Protein AF-A0A7K4K9Z1-F1 (afdb_monomer_lite)

Structure (mmCIF, N/CA/C/O backbone):
data_AF-A0A7K4K9Z1-F1
#
_entry.id   AF-A0A7K4K9Z1-F1
#
loop_
_atom_site.group_PDB
_atom_site.id
_atom_site.type_symbol
_atom_site.label_atom_id
_atom_site.label_alt_id
_atom_site.label_comp_id
_atom_site.label_asym_id
_atom_site.label_entity_id
_atom_site.label_seq_id
_atom_site.pdbx_PDB_ins_code
_atom_site.Cartn_x
_atom_site.Cartn_y
_atom_site.Cartn_z
_atom_site.occupancy
_atom_site.B_iso_or_equiv
_atom_site.auth_seq_id
_atom_site.auth_comp_id
_atom_site.auth_asym_id
_atom_site.auth_atom_id
_atom_site.pdbx_PDB_model_num
ATOM 1 N N . PRO A 1 1 ? -5.983 -7.527 -30.099 1.00 63.12 1 PRO A N 1
ATOM 2 C CA . PRO A 1 1 ? -5.768 -8.886 -29.540 1.00 63.12 1 PRO A CA 1
ATOM 3 C C . PRO A 1 1 ? -4.290 -9.298 -29.366 1.00 63.12 1 PRO A C 1
ATOM 5 O O . PRO A 1 1 ? -3.931 -9.701 -28.269 1.00 63.12 1 PRO A O 1
ATOM 8 N N . ARG A 1 2 ? -3.421 -9.174 -30.385 1.00 72.06 2 ARG A N 1
ATOM 9 C CA . ARG A 1 2 ? -2.005 -9.607 -30.292 1.00 72.06 2 ARG A CA 1
ATOM 10 C C . ARG A 1 2 ? -1.159 -8.808 -29.289 1.00 72.06 2 ARG A C 1
ATOM 12 O O . ARG A 1 2 ? -0.338 -9.395 -28.604 1.00 72.06 2 ARG A O 1
ATOM 19 N N . LEU A 1 3 ? -1.408 -7.503 -29.159 1.00 77.25 3 LEU A N 1
ATOM 20 C CA . LEU A 1 3 ? -0.695 -6.632 -28.213 1.00 77.25 3 LEU A CA 1
ATOM 21 C C . LEU A 1 3 ? -0.895 -7.076 -26.752 1.00 77.25 3 LEU A C 1
ATOM 23 O O . LEU A 1 3 ? 0.068 -7.229 -26.018 1.00 77.25 3 LEU A O 1
ATOM 27 N N . TRP A 1 4 ? -2.138 -7.380 -26.367 1.00 75.88 4 TRP A N 1
ATOM 28 C CA . TRP A 1 4 ? -2.468 -7.884 -25.030 1.00 75.88 4 TRP A CA 1
ATOM 29 C C . TRP A 1 4 ? -1.828 -9.241 -24.732 1.00 75.88 4 TRP A C 1
ATOM 31 O O . TRP A 1 4 ? -1.358 -9.460 -23.623 1.00 75.88 4 TRP A O 1
ATOM 41 N N . ALA A 1 5 ? -1.758 -10.134 -25.723 1.00 78.38 5 ALA A N 1
ATOM 42 C CA . ALA A 1 5 ? -1.081 -11.420 -25.566 1.00 78.38 5 ALA A CA 1
ATOM 43 C C . ALA A 1 5 ? 0.430 -11.253 -25.324 1.00 78.38 5 ALA A C 1
ATOM 45 O O . ALA A 1 5 ? 1.002 -11.981 -24.520 1.00 78.38 5 ALA A O 1
ATOM 46 N N . LEU A 1 6 ? 1.062 -10.264 -25.967 1.00 78.88 6 LEU A N 1
ATOM 47 C CA . LEU A 1 6 ? 2.464 -9.918 -25.718 1.00 78.88 6 LEU A CA 1
ATOM 48 C C . LEU A 1 6 ? 2.659 -9.308 -24.322 1.00 78.88 6 LEU A C 1
ATOM 50 O O . LEU A 1 6 ? 3.615 -9.661 -23.642 1.00 78.88 6 LEU A O 1
ATOM 54 N N . CYS A 1 7 ? 1.735 -8.459 -23.863 1.00 79.44 7 CYS A N 1
ATOM 55 C CA . CYS A 1 7 ? 1.761 -7.920 -22.502 1.00 79.44 7 CYS A CA 1
ATOM 56 C C . CYS A 1 7 ? 1.603 -9.016 -21.435 1.00 79.44 7 CYS A C 1
ATOM 58 O O . CYS A 1 7 ? 2.312 -8.998 -20.438 1.00 79.44 7 CYS A O 1
ATOM 60 N N . LEU A 1 8 ? 0.721 -9.997 -21.650 1.00 80.25 8 LEU A N 1
ATOM 61 C CA . LEU A 1 8 ? 0.525 -11.116 -20.718 1.00 80.25 8 LEU A CA 1
ATOM 62 C C . LEU A 1 8 ? 1.728 -12.068 -20.652 1.00 80.25 8 LEU A C 1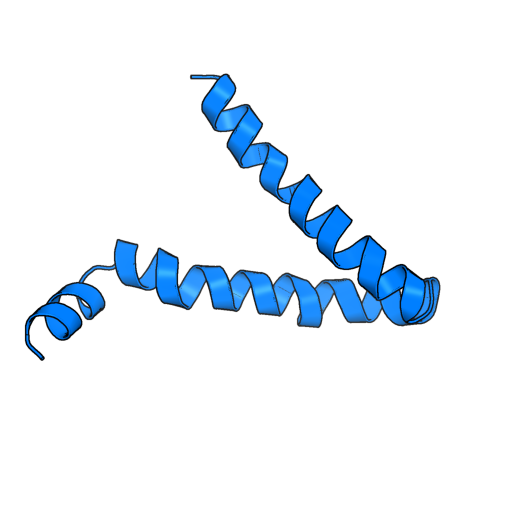
ATOM 64 O O . LEU A 1 8 ? 1.923 -12.729 -19.635 1.00 80.25 8 LEU A O 1
ATOM 68 N N . ALA A 1 9 ? 2.529 -12.139 -21.716 1.00 87.06 9 ALA A N 1
ATOM 69 C CA . ALA A 1 9 ? 3.773 -12.903 -21.730 1.00 87.06 9 ALA A CA 1
ATOM 70 C C . ALA A 1 9 ? 4.938 -12.166 -21.037 1.00 87.06 9 ALA A C 1
ATOM 72 O O . ALA A 1 9 ? 5.936 -12.795 -20.685 1.00 87.06 9 ALA A O 1
ATOM 73 N N . ASP A 1 10 ? 4.830 -10.850 -20.827 1.00 92.69 10 ASP A N 1
ATOM 74 C CA . ASP A 1 10 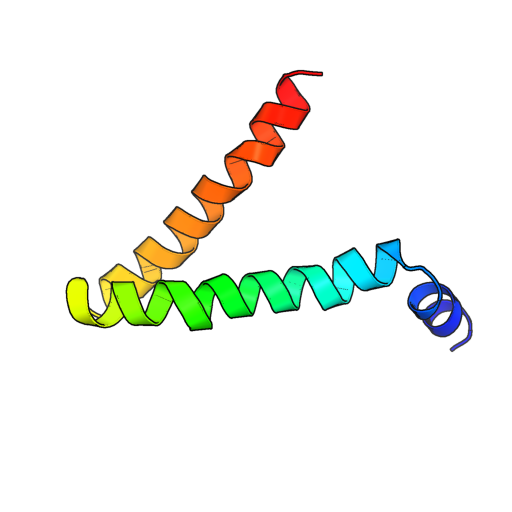? 5.842 -10.058 -20.132 1.00 92.69 10 ASP A CA 1
ATOM 75 C C . ASP A 1 10 ? 5.655 -10.153 -18.609 1.00 92.69 10 ASP A C 1
ATOM 77 O O . ASP A 1 10 ? 4.689 -9.655 -18.023 1.00 92.69 10 ASP A O 1
ATOM 81 N N . VAL A 1 11 ? 6.635 -10.762 -17.940 1.00 91.81 11 VAL A N 1
ATOM 82 C CA . VAL A 1 11 ? 6.640 -10.949 -16.482 1.00 91.81 11 VAL A CA 1
ATOM 83 C C . VAL A 1 11 ? 6.637 -9.616 -15.726 1.00 91.81 11 VAL A C 1
ATOM 85 O O . VAL A 1 11 ? 6.021 -9.515 -14.666 1.00 91.81 11 VAL A O 1
ATOM 88 N N . ARG A 1 12 ? 7.292 -8.569 -16.244 1.00 92.38 12 ARG A N 1
ATOM 89 C CA . ARG A 1 12 ? 7.293 -7.235 -15.619 1.00 92.38 12 ARG A CA 1
ATOM 90 C C . ARG A 1 12 ? 5.929 -6.578 -15.751 1.00 92.38 12 ARG A C 1
ATOM 92 O O . ARG A 1 12 ? 5.480 -5.928 -14.807 1.00 92.38 12 ARG A O 1
ATOM 99 N N . TRP A 1 13 ? 5.266 -6.766 -16.891 1.00 93.44 13 TRP A N 1
ATOM 100 C CA . TRP A 1 13 ? 3.902 -6.287 -17.085 1.00 93.44 13 TRP A CA 1
ATOM 101 C C . TRP A 1 13 ? 2.941 -6.994 -16.127 1.00 93.44 13 TRP A C 1
ATOM 103 O O . TRP A 1 13 ? 2.220 -6.324 -15.390 1.00 93.44 13 TRP A O 1
ATOM 113 N N . LEU A 1 14 ? 3.009 -8.328 -16.040 1.00 93.81 14 LEU A N 1
ATOM 114 C CA . LEU A 1 14 ? 2.189 -9.112 -15.113 1.00 93.81 14 LEU A CA 1
ATOM 115 C C . LEU A 1 14 ? 2.441 -8.702 -13.657 1.00 93.81 14 LEU A C 1
ATOM 117 O O . LEU A 1 14 ? 1.497 -8.507 -12.889 1.00 93.81 14 LEU A O 1
ATOM 121 N N . ARG A 1 15 ? 3.711 -8.501 -13.286 1.00 93.81 15 ARG A N 1
ATOM 122 C CA . ARG A 1 15 ? 4.085 -7.987 -11.968 1.00 93.81 15 ARG A CA 1
ATOM 123 C C . ARG A 1 15 ? 3.415 -6.643 -11.688 1.00 93.81 15 ARG A C 1
ATOM 125 O O . ARG A 1 15 ? 2.818 -6.485 -10.635 1.00 93.81 15 ARG A O 1
ATOM 132 N N . ASN A 1 16 ? 3.506 -5.689 -12.611 1.00 93.38 16 ASN A N 1
ATOM 133 C CA . ASN A 1 16 ? 3.029 -4.321 -12.391 1.00 93.38 16 ASN A CA 1
ATOM 134 C C . ASN A 1 16 ? 1.507 -4.181 -12.452 1.00 93.38 16 ASN A C 1
ATOM 136 O O . ASN A 1 16 ? 0.969 -3.255 -11.860 1.00 93.38 16 ASN A O 1
ATOM 140 N N . GLN A 1 17 ? 0.821 -5.017 -13.229 1.00 94.12 17 GLN A N 1
ATOM 141 C CA . GLN A 1 17 ? -0.613 -4.859 -13.496 1.00 94.12 17 GLN A CA 1
ATOM 142 C C . GLN A 1 17 ? -1.485 -5.848 -12.728 1.00 94.12 17 GLN A C 1
ATOM 144 O O . GLN A 1 17 ? -2.671 -5.591 -12.550 1.00 94.12 17 GLN A O 1
ATOM 149 N N . VAL A 1 18 ? -0.920 -6.972 -12.282 1.00 94.44 18 VAL A N 1
ATOM 150 C CA . VAL A 1 18 ? -1.678 -8.026 -11.598 1.00 94.44 18 VAL A CA 1
ATOM 151 C C . VAL A 1 18 ? -1.103 -8.296 -10.220 1.00 94.44 18 VAL A C 1
ATOM 153 O O . VAL A 1 18 ? -1.811 -8.146 -9.229 1.00 94.44 18 VAL A O 1
ATOM 156 N N . VAL A 1 19 ? 0.177 -8.666 -10.139 1.00 96.31 19 VAL A N 1
ATOM 157 C CA . VAL A 1 19 ? 0.765 -9.097 -8.863 1.00 96.31 19 VAL A CA 1
ATOM 158 C C . VAL A 1 19 ? 0.814 -7.941 -7.867 1.00 96.31 19 VAL A C 1
ATOM 160 O O . VAL A 1 19 ? 0.310 -8.096 -6.761 1.00 96.31 19 VAL A O 1
ATOM 163 N N . ALA A 1 20 ? 1.351 -6.783 -8.261 1.00 94.31 20 ALA A N 1
ATOM 164 C CA . ALA A 1 20 ? 1.471 -5.622 -7.383 1.00 94.31 20 ALA A CA 1
ATOM 165 C C . ALA A 1 20 ? 0.099 -5.152 -6.853 1.00 94.31 20 ALA A C 1
ATOM 167 O O . ALA A 1 20 ? -0.072 -5.187 -5.634 1.00 94.31 20 ALA A O 1
ATOM 168 N N . PRO A 1 21 ? -0.927 -4.877 -7.689 1.00 94.44 21 PRO A N 1
ATOM 169 C CA . PRO A 1 21 ? -2.242 -4.469 -7.185 1.00 94.44 21 PRO A CA 1
ATOM 170 C C . PRO A 1 21 ? -2.915 -5.508 -6.279 1.00 94.44 21 PRO A C 1
ATOM 172 O O . PRO A 1 21 ? -3.551 -5.149 -5.291 1.00 94.44 21 PRO A O 1
ATOM 175 N N . LEU A 1 22 ? -2.762 -6.806 -6.573 1.00 96.94 22 LEU A N 1
ATOM 176 C CA . LEU A 1 22 ? -3.302 -7.863 -5.710 1.00 96.94 22 LEU A CA 1
ATOM 177 C C . LEU A 1 22 ? -2.620 -7.880 -4.344 1.00 96.94 22 LEU A C 1
ATOM 179 O O . LEU A 1 22 ? -3.288 -8.018 -3.320 1.00 96.94 22 LEU A O 1
ATOM 183 N N . THR A 1 23 ? -1.295 -7.745 -4.320 1.00 95.50 23 THR A N 1
ATOM 184 C CA . THR A 1 23 ? -0.549 -7.696 -3.061 1.00 95.50 23 THR A CA 1
ATOM 185 C C . THR A 1 23 ? -0.875 -6.440 -2.260 1.00 95.50 23 THR A C 1
ATOM 187 O O . THR A 1 23 ? -1.056 -6.531 -1.048 1.00 95.50 23 THR A O 1
ATOM 190 N N . GLU A 1 24 ? -1.028 -5.294 -2.924 1.00 94.31 24 GLU A N 1
ATOM 191 C CA . GLU A 1 24 ? -1.420 -4.032 -2.297 1.00 94.31 24 GLU A CA 1
ATOM 192 C C . GLU A 1 24 ? -2.804 -4.143 -1.651 1.00 94.31 24 GLU A C 1
ATOM 194 O O . GLU A 1 24 ? -2.964 -3.793 -0.482 1.00 94.31 24 GLU A O 1
ATOM 199 N N . GLU A 1 25 ? -3.783 -4.712 -2.360 1.00 94.81 25 GLU A N 1
ATOM 200 C CA . GLU A 1 25 ? -5.139 -4.904 -1.842 1.00 94.81 25 GLU A CA 1
ATOM 201 C C . GLU A 1 25 ? -5.179 -5.909 -0.681 1.00 94.81 25 GLU A C 1
ATOM 203 O O . GLU A 1 25 ? -5.868 -5.679 0.318 1.00 94.81 25 GLU A O 1
ATOM 208 N N . LEU A 1 26 ? -4.412 -7.003 -0.762 1.00 95.94 26 LEU A N 1
ATOM 209 C CA . LEU A 1 26 ? -4.326 -7.996 0.312 1.00 95.94 26 LEU A CA 1
ATOM 210 C C . LEU A 1 26 ? -3.700 -7.403 1.575 1.00 95.94 26 LEU A C 1
ATOM 212 O O . LEU A 1 26 ? -4.217 -7.608 2.671 1.00 95.94 26 LEU A O 1
ATOM 216 N N . VAL A 1 27 ? -2.627 -6.626 1.446 1.00 93.69 27 VAL A N 1
ATOM 217 C CA . VAL A 1 27 ? -2.010 -5.957 2.598 1.00 93.69 27 VAL A CA 1
ATOM 218 C C . VAL A 1 27 ? -2.943 -4.875 3.151 1.00 93.69 27 VAL A C 1
ATOM 220 O O . VAL A 1 27 ? -3.131 -4.782 4.367 1.00 93.69 27 VAL A O 1
ATOM 223 N N . PHE A 1 28 ? -3.596 -4.098 2.284 1.00 92.62 28 PHE A N 1
ATOM 224 C CA . PHE A 1 28 ? -4.501 -3.029 2.695 1.00 92.62 28 PHE A CA 1
ATOM 225 C C . PHE A 1 28 ? -5.758 -3.572 3.393 1.00 92.62 28 PHE A C 1
ATOM 227 O O . PHE A 1 28 ? -5.997 -3.282 4.568 1.00 92.62 28 PHE A O 1
ATOM 234 N N . ARG A 1 29 ? -6.568 -4.389 2.712 1.00 92.38 29 ARG A N 1
ATOM 235 C CA . ARG A 1 29 ? -7.840 -4.889 3.263 1.00 92.38 29 ARG A CA 1
ATOM 236 C C . ARG A 1 29 ? -7.707 -6.159 4.079 1.00 92.38 29 ARG A C 1
ATOM 238 O O . ARG A 1 29 ? -8.489 -6.348 5.004 1.00 92.38 29 ARG A O 1
ATOM 245 N N . GLY A 1 30 ? -6.768 -7.029 3.731 1.00 93.81 30 GLY A N 1
ATOM 246 C CA . GLY A 1 30 ? -6.574 -8.306 4.413 1.00 93.81 30 GLY A CA 1
ATOM 247 C C . GLY A 1 30 ? -5.765 -8.185 5.702 1.00 93.81 30 GLY A C 1
ATOM 248 O O . GLY A 1 30 ? -6.006 -8.952 6.630 1.00 93.81 30 GLY A O 1
ATOM 249 N N . CYS A 1 31 ? -4.846 -7.219 5.800 1.00 93.81 31 CYS A N 1
ATOM 250 C CA . CYS A 1 31 ? -3.970 -7.093 6.970 1.00 93.81 31 CYS A CA 1
ATOM 251 C C . CYS A 1 31 ? -4.191 -5.798 7.758 1.00 93.81 31 CYS A C 1
ATOM 253 O O . CYS A 1 31 ? -4.271 -5.836 8.984 1.00 93.81 31 CYS A O 1
ATOM 255 N N . MET A 1 32 ? -4.321 -4.652 7.089 1.00 94.38 32 MET A N 1
ATOM 256 C CA . MET A 1 32 ? -4.380 -3.361 7.779 1.00 94.38 32 MET A CA 1
ATOM 257 C C . MET A 1 32 ? -5.789 -3.006 8.280 1.00 94.38 32 MET A C 1
ATOM 259 O O . MET A 1 32 ? -5.955 -2.669 9.454 1.00 94.38 32 MET A O 1
ATOM 263 N N . VAL A 1 33 ? -6.824 -3.112 7.439 1.00 93.81 33 VAL A N 1
ATOM 264 C CA . VAL A 1 33 ? -8.217 -2.814 7.841 1.00 93.81 33 VAL A CA 1
ATOM 265 C C . VAL A 1 33 ? -8.688 -3.631 9.060 1.00 93.81 33 VAL A C 1
ATOM 267 O O . VAL A 1 33 ? -9.271 -3.020 9.958 1.00 93.81 33 VAL A O 1
ATOM 270 N N . PRO A 1 34 ? -8.418 -4.949 9.178 1.00 94.31 34 PRO A N 1
ATOM 271 C CA . PRO A 1 34 ? -8.851 -5.743 10.330 1.00 94.31 34 PRO A CA 1
ATOM 272 C C . PRO A 1 34 ? -8.221 -5.298 11.653 1.00 94.31 34 PRO A C 1
ATOM 274 O O . PRO A 1 34 ? -8.824 -5.483 12.705 1.00 94.31 34 PRO A O 1
ATOM 277 N N . VAL A 1 35 ? -7.038 -4.678 11.608 1.00 94.88 35 VAL A N 1
ATOM 278 C CA . VAL A 1 35 ? -6.365 -4.120 12.790 1.00 94.88 35 VAL A CA 1
ATOM 279 C C . VAL A 1 35 ? -6.871 -2.710 13.097 1.00 94.88 35 VAL A C 1
ATOM 281 O O . VAL A 1 35 ? -7.120 -2.373 14.253 1.00 94.88 35 VAL A O 1
ATOM 284 N N . LEU A 1 36 ? -7.043 -1.865 12.077 1.00 94.88 36 LEU A N 1
ATOM 285 C CA . LEU A 1 36 ? -7.423 -0.464 12.271 1.00 94.88 36 LEU A CA 1
ATOM 286 C C . LEU A 1 36 ? -8.894 -0.284 12.639 1.00 94.88 36 LEU A C 1
ATOM 288 O O . LEU A 1 36 ? -9.217 0.581 13.457 1.00 94.88 36 LEU A O 1
ATOM 292 N N . LEU A 1 37 ? -9.786 -1.065 12.032 1.00 95.56 37 LEU A N 1
ATOM 293 C CA . LEU A 1 37 ? -11.226 -0.871 12.159 1.00 95.56 37 LEU A CA 1
ATOM 294 C C . LEU A 1 37 ? -11.725 -1.054 13.607 1.00 95.56 37 LEU A C 1
ATOM 296 O O . LEU A 1 37 ? -12.422 -0.153 14.080 1.00 95.56 37 LEU A O 1
ATOM 300 N N . PRO A 1 38 ? -11.336 -2.107 14.355 1.00 96.44 38 PRO A N 1
ATOM 301 C CA . PRO A 1 38 ? -11.746 -2.268 15.753 1.00 96.44 38 PRO A CA 1
ATOM 302 C C . PRO A 1 38 ? -11.108 -1.233 16.688 1.00 96.44 38 PRO A C 1
ATOM 304 O O . PRO A 1 38 ? -11.739 -0.788 17.641 1.00 96.44 38 PRO A O 1
ATOM 307 N N . CYS A 1 39 ? -9.867 -0.825 16.411 1.00 95.12 39 CYS A N 1
ATOM 308 C CA . CYS A 1 39 ? -9.092 0.050 17.294 1.00 95.12 39 CYS A CA 1
ATOM 309 C C . CYS A 1 39 ? -9.441 1.535 17.134 1.00 95.12 39 CYS A C 1
ATOM 311 O O . CYS A 1 39 ? -9.323 2.320 18.074 1.00 95.12 39 CYS A O 1
ATOM 313 N N . THR A 1 40 ? -9.837 1.947 15.929 1.00 94.88 40 THR A N 1
ATOM 314 C CA . THR A 1 40 ? -10.002 3.367 15.582 1.00 94.88 40 THR A CA 1
ATOM 315 C C . THR A 1 40 ? -11.411 3.708 15.090 1.00 94.88 40 THR A C 1
ATOM 317 O O . THR A 1 40 ? -11.800 4.878 15.103 1.00 94.88 40 THR A O 1
ATOM 320 N N . GLY A 1 41 ? -12.230 2.719 14.737 1.00 94.69 41 GLY A N 1
ATOM 321 C CA . GLY A 1 41 ? -13.537 2.937 14.122 1.00 94.69 41 GLY A CA 1
ATOM 322 C C . GLY A 1 41 ? -13.436 3.329 12.643 1.00 94.69 41 GLY A C 1
ATOM 323 O O . GLY A 1 41 ? -12.390 3.750 12.150 1.00 94.69 41 GLY A O 1
ATOM 324 N N . ALA A 1 42 ? -14.551 3.196 11.921 1.00 93.38 42 ALA A N 1
ATOM 325 C CA . ALA A 1 42 ? -14.584 3.242 10.456 1.00 93.38 42 ALA A CA 1
ATOM 326 C C . ALA A 1 42 ? -14.017 4.532 9.845 1.00 93.38 42 ALA A C 1
ATOM 328 O O . ALA A 1 42 ? -13.183 4.467 8.946 1.00 93.38 42 ALA A O 1
ATOM 329 N N . ALA A 1 43 ? -14.420 5.699 10.356 1.00 93.81 43 ALA A N 1
ATOM 330 C CA . ALA A 1 43 ? -13.979 6.984 9.813 1.00 93.81 43 ALA A CA 1
ATOM 331 C C . ALA A 1 43 ? -12.459 7.188 9.934 1.00 93.81 43 ALA A C 1
ATOM 333 O O . ALA A 1 43 ? -11.816 7.637 8.989 1.00 93.81 43 ALA A O 1
ATOM 334 N N . ARG A 1 44 ? -11.863 6.821 11.078 1.00 94.94 44 ARG A N 1
ATOM 335 C CA . ARG A 1 44 ? -10.414 6.955 11.286 1.00 94.94 44 ARG A CA 1
ATOM 336 C C . ARG A 1 44 ? -9.636 5.883 10.534 1.00 94.94 44 ARG A C 1
ATOM 338 O O . ARG A 1 44 ? -8.606 6.212 9.961 1.00 94.94 44 ARG A O 1
ATOM 345 N N . ALA A 1 45 ? -10.141 4.653 10.457 1.00 94.8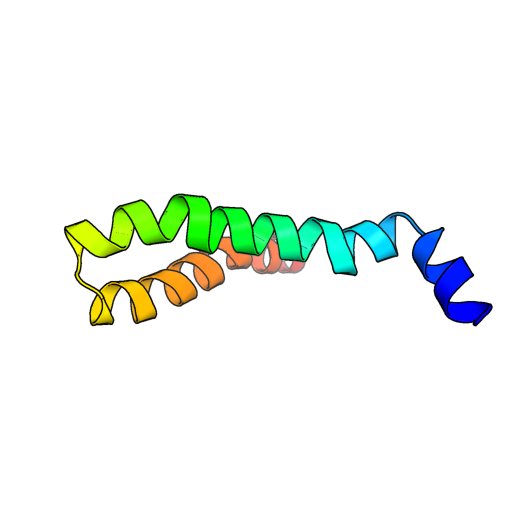8 45 ALA A N 1
ATOM 346 C CA . ALA A 1 45 ? -9.534 3.597 9.652 1.00 94.88 45 ALA A CA 1
ATOM 347 C C . ALA A 1 45 ? -9.494 3.962 8.155 1.00 94.88 45 ALA A C 1
ATOM 349 O O . ALA A 1 45 ? -8.489 3.707 7.494 1.00 94.88 45 ALA A O 1
ATOM 350 N N . LEU A 1 46 ? -10.544 4.619 7.644 1.00 92.69 46 LEU A N 1
ATOM 351 C CA . LEU A 1 46 ? -10.618 5.088 6.256 1.00 92.69 46 LEU A CA 1
ATOM 352 C C . LEU A 1 46 ? -9.552 6.143 5.927 1.00 92.69 46 LEU A C 1
ATOM 354 O O . LEU A 1 46 ? -9.075 6.177 4.800 1.00 92.69 46 LEU A O 1
ATOM 358 N N . LEU A 1 47 ? -9.168 6.984 6.893 1.00 94.31 47 LEU A N 1
ATOM 359 C CA . LEU A 1 47 ? -8.101 7.974 6.715 1.00 94.31 47 LEU A CA 1
ATOM 360 C C . LEU A 1 47 ? -6.714 7.379 6.989 1.00 94.31 47 LEU A C 1
ATOM 362 O O . LEU A 1 47 ? -5.778 7.598 6.227 1.00 94.31 47 LEU A O 1
ATOM 366 N N . ALA A 1 48 ? -6.580 6.605 8.066 1.00 93.56 48 ALA A N 1
ATOM 367 C CA . ALA A 1 48 ? -5.315 6.019 8.493 1.00 93.56 48 ALA A CA 1
ATOM 368 C C . ALA A 1 48 ? -4.783 4.989 7.490 1.00 93.56 48 ALA A C 1
ATOM 370 O O . ALA A 1 48 ? -3.577 4.935 7.270 1.00 93.56 48 ALA A O 1
ATOM 371 N N . GLY A 1 49 ? -5.661 4.213 6.846 1.00 91.62 49 GLY A N 1
ATOM 372 C CA . GLY A 1 49 ? -5.256 3.221 5.855 1.00 91.62 49 GLY A CA 1
ATOM 373 C C . GLY A 1 49 ? -4.457 3.834 4.695 1.00 91.62 49 GLY A C 1
ATOM 374 O O . GLY A 1 49 ? -3.290 3.490 4.518 1.00 91.62 49 GLY A O 1
ATOM 375 N N . PRO A 1 50 ? -5.037 4.763 3.912 1.00 90.00 50 PRO A N 1
ATOM 376 C CA . PRO A 1 50 ? -4.330 5.442 2.828 1.00 90.00 50 PRO A CA 1
ATOM 377 C C . PRO A 1 50 ? -3.082 6.200 3.295 1.00 90.00 50 PRO A C 1
ATOM 379 O O . PRO A 1 50 ? -2.096 6.244 2.565 1.00 90.00 50 PRO A O 1
ATOM 382 N N . LEU A 1 51 ? -3.087 6.754 4.516 1.00 93.50 51 LEU A N 1
ATOM 383 C CA . LEU A 1 51 ? -1.913 7.422 5.087 1.00 93.50 51 LEU A CA 1
ATOM 384 C C . LEU A 1 51 ? -0.758 6.445 5.339 1.00 93.50 51 LEU A C 1
ATOM 386 O O . LEU A 1 51 ? 0.357 6.709 4.898 1.00 93.50 51 LEU A O 1
ATOM 390 N N . PHE A 1 52 ? -1.003 5.310 6.001 1.00 93.12 52 PHE A N 1
ATOM 391 C CA . PHE A 1 52 ? 0.032 4.293 6.214 1.00 93.12 52 PHE A CA 1
ATOM 392 C C . PHE A 1 52 ? 0.502 3.674 4.904 1.00 93.12 52 PHE A C 1
ATOM 394 O O . PHE A 1 52 ? 1.702 3.470 4.729 1.00 93.12 52 PHE A O 1
ATOM 401 N N . PHE A 1 53 ? -0.418 3.435 3.969 1.00 90.12 53 PHE A N 1
ATOM 402 C CA . PHE A 1 53 ? -0.075 2.957 2.637 1.00 90.12 53 PHE A CA 1
ATOM 403 C C . PHE A 1 53 ? 0.849 3.952 1.921 1.00 90.12 53 PHE A C 1
ATOM 405 O O . PHE A 1 53 ? 1.929 3.570 1.485 1.00 90.12 53 PHE A O 1
ATOM 412 N N . GLY A 1 54 ? 0.500 5.241 1.879 1.00 90.25 54 GLY A N 1
ATOM 413 C CA . GLY A 1 54 ? 1.342 6.282 1.287 1.00 90.25 54 GLY A CA 1
ATOM 414 C C . GLY A 1 54 ? 2.710 6.402 1.964 1.00 90.25 54 GLY A C 1
ATOM 415 O O . GLY A 1 54 ? 3.728 6.427 1.277 1.00 90.25 54 GLY A O 1
ATOM 416 N N . LEU A 1 55 ? 2.754 6.397 3.302 1.00 93.75 55 LEU A N 1
ATOM 417 C CA . LEU A 1 55 ? 3.999 6.435 4.080 1.00 93.75 55 LEU A CA 1
ATOM 418 C C . LEU A 1 55 ? 4.905 5.235 3.790 1.00 93.75 55 LEU A C 1
ATOM 420 O O . LEU A 1 55 ? 6.112 5.410 3.641 1.00 93.75 55 LEU A O 1
ATOM 424 N N . ALA A 1 56 ? 4.341 4.034 3.656 1.00 90.81 56 ALA A N 1
ATOM 425 C CA . ALA A 1 56 ? 5.115 2.844 3.324 1.00 90.81 56 ALA A CA 1
ATOM 426 C C . ALA A 1 56 ? 5.828 2.990 1.973 1.00 90.81 56 ALA A C 1
ATOM 428 O O . ALA A 1 56 ? 6.958 2.534 1.844 1.00 90.81 56 ALA A O 1
ATOM 429 N N . HIS A 1 57 ? 5.236 3.681 0.995 1.00 91.31 57 HIS A N 1
ATOM 430 C CA . HIS A 1 57 ? 5.830 3.876 -0.333 1.00 91.31 57 HIS A CA 1
ATOM 431 C C . HIS A 1 57 ? 6.924 4.952 -0.380 1.00 91.31 57 HIS A C 1
ATOM 433 O O . HIS A 1 57 ? 7.652 5.027 -1.370 1.00 91.31 57 HIS A O 1
ATOM 439 N N . PHE A 1 58 ? 7.128 5.742 0.684 1.00 91.56 58 PHE A N 1
ATOM 440 C CA . PHE A 1 58 ? 8.264 6.671 0.739 1.00 91.56 58 PHE A CA 1
ATOM 441 C C . PHE A 1 58 ? 9.612 5.953 0.651 1.00 91.56 58 PHE A C 1
ATOM 443 O O . PHE A 1 58 ? 10.585 6.575 0.231 1.00 91.56 58 PHE A O 1
ATOM 450 N N . HIS A 1 59 ? 9.690 4.657 0.982 1.00 88.12 59 HIS A N 1
ATOM 451 C CA . HIS A 1 59 ? 10.925 3.897 0.790 1.00 88.12 59 HIS A CA 1
ATOM 452 C C . HIS A 1 59 ? 11.376 3.911 -0.680 1.00 88.12 59 HIS A C 1
ATOM 454 O O . HIS A 1 59 ? 12.563 4.091 -0.934 1.00 88.12 59 HIS A O 1
ATOM 460 N N . HIS A 1 60 ? 10.446 3.840 -1.641 1.00 87.62 60 HIS A N 1
ATOM 461 C CA . HIS A 1 60 ? 10.772 3.976 -3.059 1.00 87.62 60 HIS A CA 1
ATOM 462 C C . HIS A 1 60 ? 11.317 5.369 -3.370 1.00 87.62 60 HIS A C 1
ATOM 464 O O . HIS A 1 60 ? 12.321 5.483 -4.058 1.00 87.62 60 HIS A O 1
ATOM 470 N N . VAL A 1 61 ? 10.709 6.429 -2.828 1.00 87.25 61 VAL A N 1
ATOM 471 C CA . VAL A 1 61 ? 11.195 7.808 -3.018 1.00 87.25 61 VAL A CA 1
ATOM 472 C C . VAL A 1 61 ? 12.613 7.967 -2.468 1.00 87.25 61 VAL A C 1
ATOM 474 O O . VAL A 1 61 ? 13.472 8.526 -3.138 1.00 87.25 61 VAL A O 1
ATOM 477 N N . ILE A 1 62 ? 12.886 7.441 -1.274 1.00 88.12 62 ILE A N 1
ATOM 478 C CA . ILE A 1 62 ? 14.217 7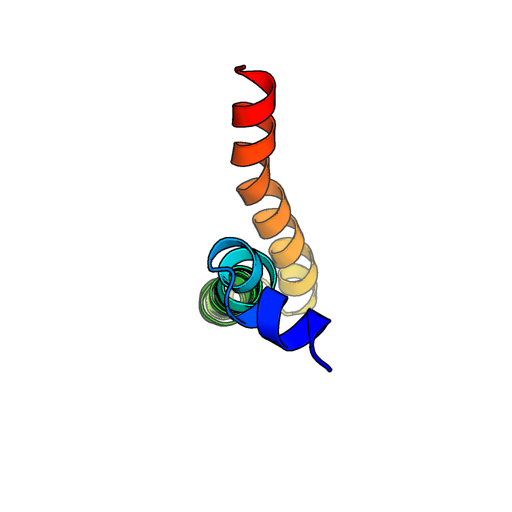.484 -0.658 1.00 8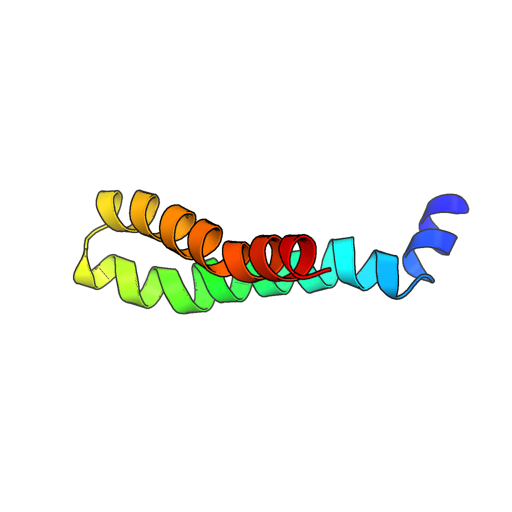8.12 62 ILE A CA 1
ATOM 479 C C . ILE A 1 62 ? 15.232 6.699 -1.492 1.00 88.12 62 ILE A C 1
ATOM 481 O O . ILE A 1 62 ? 16.364 7.149 -1.647 1.00 88.12 62 ILE A O 1
ATOM 485 N N . GLU A 1 63 ? 14.843 5.548 -2.035 1.00 87.19 63 GLU A N 1
ATOM 486 C CA . GLU A 1 63 ? 15.702 4.743 -2.901 1.00 87.19 63 GLU A CA 1
ATOM 487 C C . GLU A 1 63 ? 16.004 5.447 -4.231 1.00 87.19 63 GLU A C 1
ATOM 489 O O . GLU A 1 63 ? 17.152 5.449 -4.658 1.00 87.19 63 GLU A O 1
ATOM 494 N N . GLN A 1 64 ? 15.022 6.134 -4.824 1.00 87.06 64 GLN A N 1
ATOM 495 C CA . GLN A 1 64 ? 15.210 6.970 -6.019 1.00 87.06 64 GLN A CA 1
ATOM 496 C C . GLN A 1 64 ? 16.035 8.242 -5.753 1.00 87.06 64 GLN A C 1
ATOM 498 O O . GLN A 1 64 ? 16.666 8.762 -6.660 1.00 87.06 64 GLN A O 1
ATOM 503 N N . LEU A 1 65 ? 16.014 8.785 -4.531 1.00 87.94 65 LEU A N 1
ATOM 504 C CA . LEU A 1 65 ? 16.815 9.960 -4.157 1.00 87.94 65 LEU A CA 1
ATOM 505 C C . LEU A 1 65 ? 18.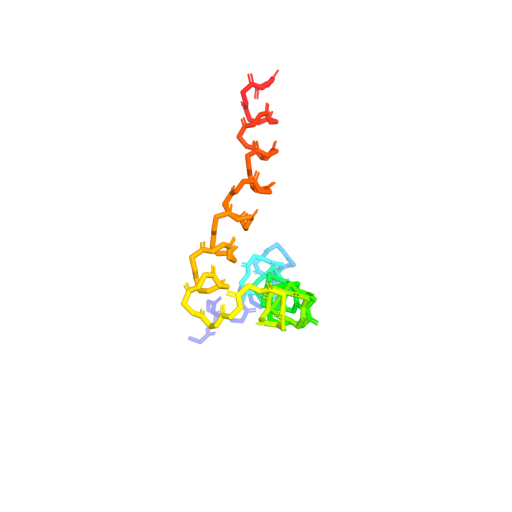238 9.595 -3.724 1.00 87.94 65 LEU A C 1
ATOM 507 O O . LEU A 1 65 ? 19.112 10.461 -3.704 1.00 87.94 65 LEU A O 1
ATOM 511 N N . ARG A 1 66 ? 18.468 8.341 -3.318 1.00 81.44 66 ARG A N 1
ATOM 512 C CA . ARG A 1 66 ? 19.795 7.860 -2.925 1.00 81.44 66 ARG A CA 1
ATOM 513 C C . ARG A 1 66 ? 20.701 7.575 -4.124 1.00 81.44 66 ARG A C 1
ATOM 515 O O . ARG A 1 66 ? 21.908 7.572 -3.896 1.00 81.44 66 ARG A O 1
ATOM 522 N N . PHE A 1 67 ? 20.162 7.402 -5.339 1.00 54.19 67 PHE A N 1
ATOM 523 C CA . PHE A 1 67 ? 20.912 7.249 -6.594 1.00 54.19 67 PHE A CA 1
ATOM 524 C C . PHE A 1 67 ? 20.115 7.724 -7.812 1.00 54.19 67 PHE A C 1
ATOM 526 O O . PHE A 1 67 ? 19.049 7.127 -8.078 1.00 54.19 67 PHE A O 1
#

Organism: NCBI:txid458187

Radius of gyration: 16.26 Å; chains: 1; bounding box: 36×23×48 Å

Secondary structure (DSSP, 8-state):
-HHHHHHHH-HHHHIIIIIHHHHHHIIIIIIIHHHHHHHH-HHHHHHHHHHHHHHHHHHHHHHHHH-

Sequence (67 aa):
PRLWALCLADVRWLRNQVVAPLTEELVFRGCMVPVLLPCTGAARALLAGPLFFGLAHFHHVIEQLRF

pLDDT: mean 90.04, std 7.8, range [54.19, 96.94]

InterPro domains:
  IPR003675 CAAX prenyl protease 2/Lysostaphin resistance protein A-like domain [PF02517] (12-61)
  IPR039731 CAAX prenyl protease 2, eukaryotes [PTHR13046] (2-67)

Foldseek 3Di:
DVVVVVLVVDPVSCCVPPVVVVVLCCCLVVPQCVVCCVVPNDVVSVVVSVVVSVVVCCVVVVVVVVD